Protein AF-A0A4S2SSM0-F1 (afdb_monomer_lite)

Radius of gyration: 11.28 Å; chains: 1; bounding box: 30×25×27 Å

Sequence (65 aa):
MPPPPDWKAEAIRTPGGPQVLRVHLGACRMGKGKPIGREQARRMLADGVESCPYCSPDTALGMPG

Structure (mmCIF, N/CA/C/O backbone):
data_AF-A0A4S2SSM0-F1
#
_entry.id   AF-A0A4S2SSM0-F1
#
loop_
_atom_site.group_PDB
_atom_site.id
_atom_site.type_symbol
_atom_site.label_atom_id
_atom_site.label_alt_id
_atom_site.label_comp_id
_atom_site.label_asym_id
_atom_site.label_entity_id
_atom_site.label_seq_id
_atom_site.pdbx_PDB_ins_code
_atom_site.Cartn_x
_atom_site.Cartn_y
_atom_site.Cartn_z
_atom_site.occupancy
_atom_site.B_iso_or_equiv
_atom_site.auth_seq_id
_atom_site.auth_comp_id
_atom_site.aut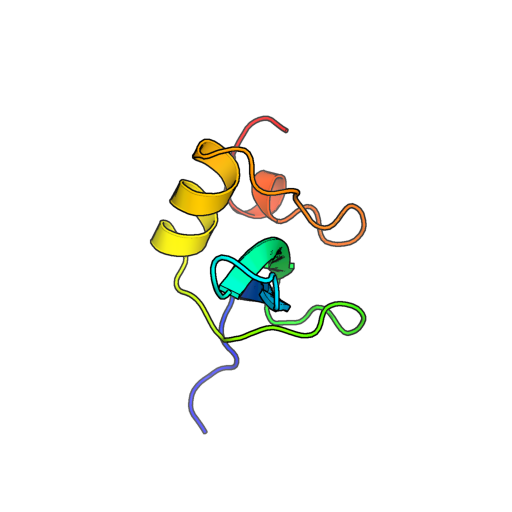h_asym_id
_atom_site.auth_atom_id
_atom_site.pdbx_PDB_model_num
ATOM 1 N N . MET A 1 1 ? 20.981 -14.037 7.024 1.00 54.00 1 MET A N 1
ATOM 2 C CA . MET A 1 1 ? 19.973 -12.953 7.073 1.00 54.00 1 MET A CA 1
ATOM 3 C C . MET A 1 1 ? 18.670 -13.513 6.535 1.00 54.00 1 MET A C 1
ATOM 5 O O . MET A 1 1 ? 18.748 -14.229 5.542 1.00 54.00 1 MET A O 1
ATOM 9 N N . PRO A 1 2 ? 17.512 -13.257 7.165 1.00 64.19 2 PRO A N 1
ATOM 10 C CA . PRO A 1 2 ? 16.240 -13.559 6.520 1.00 64.19 2 PRO A CA 1
ATOM 11 C C . PRO A 1 2 ? 16.157 -12.776 5.199 1.00 64.19 2 PRO A C 1
ATOM 13 O O . PRO A 1 2 ? 16.709 -11.669 5.130 1.00 64.19 2 PRO A O 1
ATOM 16 N N . PRO A 1 3 ? 15.532 -13.336 4.149 1.00 65.31 3 PRO A N 1
ATOM 17 C CA . PRO A 1 3 ? 15.301 -12.588 2.925 1.00 65.31 3 PRO A CA 1
ATOM 18 C C . PRO A 1 3 ? 14.545 -11.296 3.265 1.00 65.31 3 PRO A C 1
ATOM 20 O O . PRO A 1 3 ? 13.730 -11.291 4.198 1.00 65.31 3 PRO A O 1
ATOM 23 N N . PRO A 1 4 ? 14.837 -10.185 2.567 1.00 66.06 4 PRO A N 1
ATOM 24 C CA . PRO A 1 4 ? 14.042 -8.983 2.727 1.00 66.06 4 PRO A CA 1
ATOM 25 C C . PRO A 1 4 ? 12.568 -9.339 2.491 1.00 66.06 4 PRO A C 1
ATOM 27 O O . PRO A 1 4 ? 12.274 -10.174 1.636 1.00 66.06 4 PRO A O 1
ATOM 30 N N . PRO A 1 5 ? 11.647 -8.750 3.267 1.00 77.56 5 PRO A N 1
ATOM 31 C CA . PRO A 1 5 ? 10.224 -8.995 3.085 1.00 77.56 5 PRO A CA 1
ATOM 32 C C . PRO A 1 5 ? 9.835 -8.654 1.643 1.00 77.56 5 PRO A C 1
ATOM 34 O O . PRO A 1 5 ? 10.351 -7.690 1.080 1.00 77.56 5 PRO A O 1
ATOM 37 N N . ASP A 1 6 ? 8.891 -9.385 1.062 1.00 87.75 6 ASP A N 1
ATOM 38 C CA . ASP A 1 6 ? 8.407 -9.068 -0.288 1.00 87.75 6 ASP A CA 1
ATOM 39 C C . ASP A 1 6 ? 7.543 -7.799 -0.303 1.00 87.75 6 ASP A C 1
ATOM 41 O O . ASP A 1 6 ? 7.415 -7.137 -1.333 1.00 87.75 6 ASP A O 1
ATOM 45 N N . TRP A 1 7 ? 6.999 -7.411 0.857 1.00 92.06 7 TRP A N 1
ATOM 46 C CA . TRP A 1 7 ? 6.044 -6.316 1.022 1.00 92.06 7 TRP A CA 1
ATOM 47 C C . TRP A 1 7 ? 6.321 -5.489 2.273 1.00 92.06 7 TRP A C 1
ATOM 49 O O . TRP A 1 7 ? 6.845 -5.977 3.278 1.00 92.06 7 TRP A O 1
ATOM 59 N N . LYS A 1 8 ? 5.903 -4.224 2.247 1.00 93.56 8 LYS A N 1
ATOM 60 C CA . LYS A 1 8 ? 5.911 -3.357 3.425 1.00 93.56 8 LYS A CA 1
ATOM 61 C C . LYS A 1 8 ? 4.726 -2.398 3.449 1.00 93.56 8 LYS A C 1
ATOM 63 O O . LYS A 1 8 ? 4.300 -1.901 2.409 1.00 93.56 8 LYS A O 1
ATOM 68 N N . ALA A 1 9 ? 4.244 -2.113 4.654 1.00 93.88 9 ALA A N 1
ATOM 69 C CA . ALA A 1 9 ? 3.171 -1.158 4.911 1.00 93.88 9 ALA A CA 1
ATOM 70 C C . ALA A 1 9 ? 3.745 0.130 5.498 1.00 93.88 9 ALA A C 1
ATOM 72 O O . ALA A 1 9 ? 4.349 0.123 6.577 1.00 93.88 9 ALA A O 1
ATOM 73 N N . GLU A 1 10 ? 3.544 1.233 4.790 1.00 94.00 10 GLU A N 1
ATOM 74 C CA . GLU A 1 10 ? 3.775 2.574 5.301 1.00 94.00 10 GLU A CA 1
ATOM 75 C C . GLU A 1 10 ? 2.567 3.004 6.126 1.00 94.00 10 GLU A C 1
ATOM 77 O O . GLU A 1 10 ? 1.426 2.945 5.666 1.00 94.00 10 GLU A O 1
ATOM 82 N N . ALA A 1 11 ? 2.824 3.421 7.362 1.00 92.50 11 ALA A N 1
ATOM 83 C CA . ALA A 1 11 ? 1.794 3.874 8.277 1.00 92.50 11 ALA A CA 1
ATOM 84 C C . ALA A 1 11 ? 2.150 5.250 8.826 1.00 92.50 11 ALA A C 1
ATOM 86 O O . ALA A 1 11 ? 3.302 5.515 9.177 1.00 92.50 11 ALA A O 1
ATOM 87 N N . ILE A 1 12 ? 1.135 6.094 8.944 1.00 89.88 12 ILE A N 1
ATOM 88 C CA . ILE A 1 12 ? 1.225 7.405 9.574 1.00 89.88 12 ILE A CA 1
ATOM 89 C C . ILE A 1 12 ? 0.644 7.337 10.981 1.00 89.88 12 ILE A C 1
ATOM 91 O O . ILE A 1 12 ? -0.225 6.518 11.287 1.00 89.88 12 ILE A O 1
ATOM 95 N N . ARG A 1 13 ? 1.135 8.201 11.868 1.00 90.69 13 ARG A N 1
ATOM 96 C CA . ARG A 1 13 ? 0.519 8.389 13.182 1.00 90.69 13 ARG A CA 1
ATOM 97 C C . ARG A 1 13 ? -0.607 9.399 13.040 1.00 90.69 13 ARG A C 1
ATOM 99 O O . ARG A 1 13 ? -0.356 10.531 12.642 1.00 90.69 13 ARG A O 1
ATOM 106 N N . THR A 1 14 ? -1.816 8.990 13.393 1.00 88.88 14 THR A N 1
ATOM 107 C CA . THR A 1 14 ? -2.973 9.880 13.505 1.00 88.88 14 THR A CA 1
ATOM 108 C C . THR A 1 14 ? -3.375 10.010 14.979 1.00 88.88 14 THR A C 1
ATOM 110 O O . THR A 1 14 ? -2.976 9.164 15.788 1.00 88.88 14 THR A O 1
ATOM 113 N N . PRO A 1 15 ? -4.178 11.020 15.358 1.00 90.56 15 PRO A N 1
ATOM 114 C CA . PRO A 1 15 ? -4.716 11.133 16.717 1.00 90.56 15 PRO A CA 1
ATOM 115 C C . PRO A 1 15 ? -5.514 9.899 17.175 1.00 90.56 15 PRO A C 1
ATOM 117 O O . PRO A 1 15 ? -5.543 9.605 18.364 1.00 90.56 15 PRO A O 1
ATOM 120 N N . GLY A 1 16 ? -6.120 9.153 16.241 1.00 90.69 16 GLY A N 1
ATOM 121 C CA . GLY A 1 16 ? -6.857 7.911 16.512 1.00 90.69 16 GLY A CA 1
ATOM 122 C C . GLY A 1 16 ? -5.999 6.640 16.513 1.00 90.69 16 GLY A C 1
ATOM 123 O O . GLY A 1 16 ? -6.528 5.552 16.719 1.00 90.69 16 GLY A O 1
ATOM 124 N N . GLY A 1 17 ? -4.688 6.754 16.276 1.00 88.12 17 GLY A N 1
ATOM 125 C CA . GLY A 1 17 ? -3.755 5.628 16.215 1.00 88.12 17 GLY A CA 1
ATOM 126 C C . GLY A 1 17 ? -3.011 5.504 14.878 1.00 88.12 17 GLY A C 1
ATOM 127 O O . GLY A 1 17 ? -3.131 6.360 13.996 1.00 88.12 17 GLY A O 1
ATOM 128 N N . PRO A 1 18 ? -2.171 4.466 14.718 1.00 86.75 18 PRO A N 1
ATOM 129 C CA . PRO A 1 18 ? -1.458 4.215 13.471 1.00 86.75 18 PRO A CA 1
ATOM 130 C C . PRO A 1 18 ? -2.441 3.844 12.358 1.00 86.75 18 PRO A C 1
ATOM 132 O O . PRO A 1 18 ? -3.185 2.877 12.497 1.00 86.75 18 PRO A O 1
ATOM 135 N N . GLN A 1 19 ? -2.402 4.570 11.244 1.00 89.31 19 GLN A N 1
ATOM 136 C CA . GLN A 1 19 ? -3.189 4.256 10.054 1.00 89.31 19 GLN A CA 1
ATOM 137 C C . GLN A 1 19 ? -2.254 3.869 8.915 1.00 89.31 19 GLN A C 1
ATOM 139 O O . GLN A 1 19 ? -1.261 4.555 8.664 1.00 89.31 19 GLN A O 1
ATOM 144 N N . VAL A 1 20 ? -2.560 2.764 8.234 1.00 91.75 20 VAL A N 1
ATOM 145 C CA . VAL A 1 20 ? -1.810 2.360 7.044 1.00 91.75 20 VAL A CA 1
ATOM 146 C C . VAL A 1 20 ? -2.180 3.305 5.912 1.00 91.75 20 VAL A C 1
ATOM 148 O O . VAL A 1 20 ? -3.345 3.409 5.546 1.00 91.75 20 VAL A O 1
ATOM 151 N N . LEU A 1 21 ? -1.178 4.004 5.396 1.00 91.31 21 LEU A N 1
ATOM 152 C CA . LEU A 1 21 ? -1.340 4.952 4.306 1.00 91.31 21 LEU A CA 1
ATOM 153 C C . LEU A 1 21 ? -1.169 4.251 2.962 1.00 91.31 21 LEU A C 1
ATOM 155 O O . LEU A 1 21 ? -1.937 4.493 2.038 1.00 91.31 21 LEU A O 1
ATOM 159 N N . ARG A 1 22 ? -0.139 3.401 2.850 1.00 93.69 22 ARG A N 1
ATOM 160 C CA . ARG A 1 22 ? 0.286 2.871 1.556 1.00 93.69 22 ARG A CA 1
ATOM 161 C C . ARG A 1 22 ? 1.000 1.529 1.655 1.00 93.69 22 ARG A C 1
ATOM 163 O O . ARG A 1 22 ? 1.833 1.318 2.540 1.00 93.69 22 ARG A O 1
ATOM 170 N N . VAL A 1 23 ? 0.735 0.642 0.702 1.00 93.62 23 VAL A N 1
ATOM 171 C CA . VAL A 1 23 ? 1.452 -0.628 0.527 1.00 93.62 23 VAL A CA 1
ATOM 172 C C . VAL A 1 23 ? 2.557 -0.463 -0.515 1.00 93.62 23 VAL A C 1
ATOM 174 O O . VAL A 1 23 ? 2.380 0.177 -1.548 1.00 93.62 23 VAL A O 1
ATOM 177 N N . HIS A 1 24 ? 3.720 -1.056 -0.257 1.00 94.06 24 HIS A N 1
ATOM 178 C CA . HIS A 1 24 ? 4.868 -1.061 -1.165 1.00 94.06 24 HIS A CA 1
ATOM 179 C C . HIS A 1 24 ? 5.436 -2.474 -1.302 1.00 94.06 24 HIS A C 1
ATOM 181 O O . HIS A 1 24 ? 5.339 -3.276 -0.372 1.00 94.06 24 HIS A O 1
ATOM 187 N N . LEU A 1 25 ? 6.140 -2.745 -2.404 1.00 91.88 25 LEU A N 1
ATOM 188 C CA . LEU A 1 25 ? 7.081 -3.867 -2.460 1.00 91.88 25 LEU A CA 1
ATOM 189 C C . LEU A 1 25 ? 8.185 -3.660 -1.418 1.00 91.88 25 LEU A C 1
ATOM 191 O O . LEU A 1 25 ? 8.636 -2.533 -1.194 1.00 91.88 25 LEU A O 1
ATOM 195 N N . GLY A 1 26 ? 8.668 -4.725 -0.792 1.00 89.06 26 GLY A N 1
ATOM 196 C CA . GLY A 1 26 ? 9.693 -4.612 0.242 1.00 89.06 26 GLY A CA 1
ATOM 197 C C . GLY A 1 26 ? 11.031 -4.103 -0.295 1.00 89.06 26 GLY A C 1
ATOM 198 O O . GLY A 1 26 ? 11.721 -3.359 0.403 1.00 89.06 26 GLY A O 1
ATOM 199 N N . ALA A 1 27 ? 11.323 -4.356 -1.576 1.00 86.50 27 ALA A N 1
ATOM 200 C CA . ALA A 1 27 ? 12.471 -3.798 -2.293 1.00 86.50 27 ALA A CA 1
ATOM 201 C C . ALA A 1 27 ? 12.331 -2.305 -2.670 1.00 86.50 27 ALA A C 1
ATOM 203 O O . ALA A 1 27 ? 13.291 -1.704 -3.156 1.00 86.50 27 ALA A O 1
ATOM 204 N N . CYS A 1 28 ? 11.165 -1.678 -2.457 1.00 89.25 28 CYS A N 1
ATOM 205 C CA . CYS A 1 28 ? 10.961 -0.260 -2.763 1.00 89.25 28 CYS A CA 1
ATOM 206 C C . CYS A 1 28 ? 11.970 0.605 -1.991 1.00 89.25 28 CYS A C 1
ATOM 208 O O . CYS A 1 28 ? 12.155 0.425 -0.793 1.00 89.25 28 CYS A O 1
ATOM 210 N N . ARG A 1 29 ? 12.617 1.580 -2.630 1.00 86.12 29 ARG A N 1
ATOM 211 C CA . 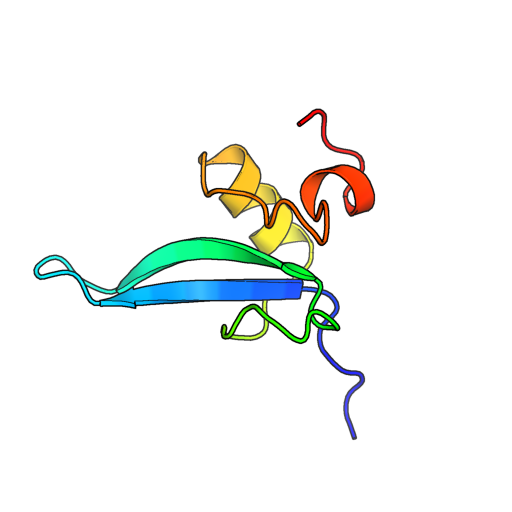ARG A 1 29 ? 13.551 2.487 -1.930 1.00 86.12 29 ARG A CA 1
ATOM 212 C C . ARG A 1 29 ? 12.905 3.793 -1.461 1.00 86.12 29 ARG A C 1
ATOM 214 O O . ARG A 1 29 ? 13.494 4.491 -0.645 1.00 86.12 29 ARG A O 1
ATOM 221 N N . MET A 1 30 ? 11.700 4.096 -1.945 1.00 84.69 30 MET A N 1
ATOM 222 C CA . MET A 1 30 ? 10.989 5.343 -1.649 1.00 84.69 30 MET A CA 1
ATOM 223 C C . MET A 1 30 ? 10.055 5.242 -0.442 1.00 84.69 30 MET A C 1
ATOM 225 O O . MET A 1 30 ? 10.027 6.142 0.389 1.00 84.69 30 MET A O 1
ATOM 229 N N . GLY A 1 31 ? 9.313 4.142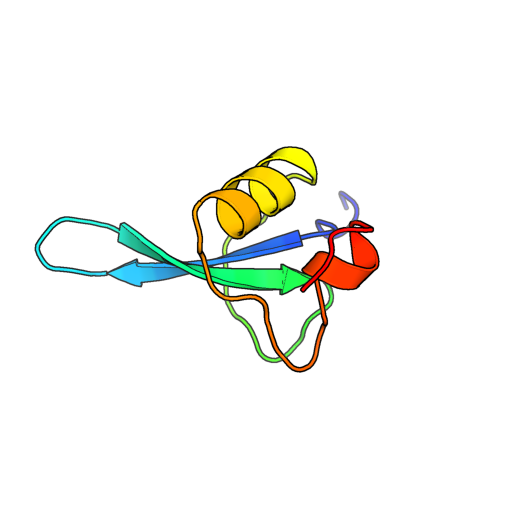 -0.322 1.00 81.50 31 GLY A N 1
ATOM 230 C CA . GLY A 1 31 ? 8.422 3.903 0.810 1.00 81.50 31 GLY A CA 1
ATOM 231 C C . GLY A 1 31 ? 9.179 3.467 2.054 1.00 81.50 31 GLY A C 1
ATOM 232 O O . GLY A 1 31 ? 10.039 2.585 1.981 1.00 81.50 31 GLY A O 1
ATOM 233 N N . LYS A 1 32 ? 8.832 4.015 3.216 1.00 83.69 32 LYS A N 1
ATOM 234 C CA . LYS A 1 32 ? 9.305 3.507 4.510 1.00 83.69 32 LYS A CA 1
ATOM 235 C C . LYS A 1 32 ? 8.133 2.879 5.241 1.00 83.69 32 LYS A C 1
ATOM 237 O O . LYS A 1 32 ? 7.079 3.480 5.374 1.00 83.69 32 LYS A O 1
ATOM 242 N N . GLY A 1 33 ? 8.313 1.653 5.707 1.00 87.81 33 GLY A N 1
ATOM 243 C CA . GLY A 1 33 ? 7.220 0.893 6.285 1.00 87.81 33 GLY A CA 1
ATOM 244 C C . GLY A 1 33 ? 7.706 -0.340 7.016 1.00 87.81 33 GLY A C 1
ATOM 245 O O . GLY A 1 33 ? 8.882 -0.703 6.933 1.00 87.81 33 GLY A O 1
ATOM 246 N N . LYS A 1 34 ? 6.793 -0.980 7.738 1.00 90.25 34 LYS A N 1
ATOM 247 C CA . LYS A 1 34 ? 7.080 -2.248 8.407 1.00 90.25 34 LYS A CA 1
ATOM 248 C C . LYS A 1 34 ? 6.954 -3.410 7.417 1.00 90.25 34 LYS A C 1
ATOM 250 O O . LYS A 1 34 ? 6.077 -3.340 6.556 1.00 90.25 34 LYS A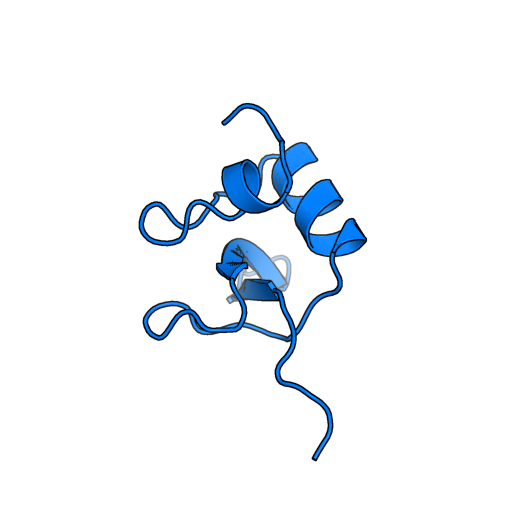 O 1
ATOM 255 N N . PRO A 1 35 ? 7.791 -4.460 7.534 1.00 91.81 35 PRO A N 1
ATOM 256 C CA . PRO A 1 35 ? 7.610 -5.700 6.782 1.00 91.81 35 PRO A CA 1
ATOM 257 C C . PRO A 1 35 ? 6.199 -6.250 7.003 1.00 91.81 35 PRO A C 1
ATOM 259 O O . PRO A 1 35 ? 5.751 -6.331 8.147 1.00 91.81 35 PRO A O 1
ATOM 262 N N . ILE A 1 36 ? 5.526 -6.641 5.923 1.00 92.06 36 ILE A N 1
ATOM 263 C CA . ILE A 1 36 ? 4.233 -7.336 5.971 1.00 92.06 36 ILE A CA 1
ATOM 264 C C . ILE A 1 36 ? 4.275 -8.579 5.081 1.00 92.06 36 ILE A C 1
ATOM 266 O O . ILE A 1 36 ? 5.102 -8.684 4.175 1.00 92.06 36 ILE A O 1
ATOM 270 N N . GLY A 1 37 ? 3.378 -9.528 5.340 1.00 90.38 37 GLY A N 1
ATOM 271 C CA . GLY A 1 37 ? 3.203 -10.702 4.484 1.00 90.38 37 GLY A CA 1
ATOM 272 C C . GLY A 1 37 ? 2.352 -10.414 3.242 1.00 90.38 37 GLY A C 1
ATOM 273 O O . GLY A 1 37 ? 1.605 -9.436 3.200 1.00 90.38 37 GLY A O 1
ATOM 274 N N . ARG A 1 38 ? 2.402 -11.323 2.259 1.00 90.31 38 ARG A N 1
ATOM 275 C CA . ARG A 1 38 ? 1.601 -11.259 1.022 1.00 90.31 38 ARG A CA 1
ATOM 276 C C . ARG A 1 38 ? 0.099 -11.100 1.291 1.00 90.31 38 ARG A C 1
ATOM 278 O O . ARG A 1 38 ? -0.528 -10.207 0.735 1.00 90.31 38 ARG A O 1
ATOM 285 N N . GLU A 1 39 ? -0.468 -11.921 2.176 1.00 90.06 39 GLU A N 1
ATOM 286 C CA . GLU A 1 39 ? -1.902 -11.849 2.505 1.00 90.06 39 GLU A CA 1
ATOM 287 C C . GLU A 1 39 ? -2.284 -10.553 3.232 1.00 90.06 39 GLU A C 1
ATOM 289 O O . GLU A 1 39 ? -3.369 -10.021 3.013 1.00 90.06 39 GLU A O 1
ATOM 294 N N . GLN A 1 40 ? -1.388 -9.997 4.056 1.00 91.44 40 GLN A N 1
ATOM 295 C CA . GLN A 1 40 ? -1.612 -8.685 4.671 1.00 91.44 40 GLN A CA 1
ATOM 296 C C . GLN A 1 40 ? -1.625 -7.575 3.623 1.00 91.44 40 GLN A C 1
ATOM 298 O O . GLN A 1 40 ? -2.522 -6.741 3.656 1.00 91.44 40 GLN A O 1
ATOM 303 N N . ALA A 1 41 ? -0.676 -7.589 2.683 1.00 92.25 41 ALA A N 1
ATOM 304 C CA . ALA A 1 41 ? -0.649 -6.645 1.569 1.00 92.25 41 ALA A CA 1
ATOM 305 C C . ALA A 1 41 ? -1.945 -6.727 0.747 1.00 92.25 41 ALA A C 1
ATOM 307 O O . ALA A 1 41 ? -2.580 -5.707 0.490 1.00 92.25 41 ALA A O 1
ATOM 308 N N . ARG A 1 42 ? -2.377 -7.953 0.419 1.00 91.88 42 ARG A N 1
ATOM 309 C CA . ARG A 1 42 ? -3.619 -8.222 -0.314 1.00 91.88 42 ARG A CA 1
ATOM 310 C C . ARG A 1 42 ? -4.842 -7.669 0.410 1.00 91.88 42 ARG A C 1
ATOM 312 O O . ARG A 1 42 ? -5.656 -6.988 -0.201 1.00 91.88 42 ARG A O 1
ATOM 319 N N . ARG A 1 43 ? -4.954 -7.932 1.715 1.00 91.81 43 ARG A N 1
ATOM 320 C CA . ARG A 1 43 ? -6.067 -7.445 2.533 1.00 91.81 43 ARG A CA 1
ATOM 321 C C . ARG A 1 43 ? -6.072 -5.923 2.647 1.00 91.81 43 ARG A C 1
ATOM 323 O O . ARG A 1 43 ? -7.116 -5.330 2.456 1.00 91.81 43 ARG A O 1
ATOM 330 N N . MET A 1 44 ? -4.923 -5.296 2.895 1.00 92.25 44 MET A N 1
ATOM 331 C CA . MET A 1 44 ? -4.825 -3.834 2.995 1.00 92.25 44 MET A CA 1
ATOM 332 C C . MET A 1 44 ? -5.272 -3.145 1.704 1.00 92.25 44 MET A C 1
ATOM 334 O O . MET A 1 44 ? -6.056 -2.206 1.754 1.00 92.25 44 MET A O 1
ATOM 338 N N . LEU A 1 45 ? -4.805 -3.633 0.555 1.00 90.62 45 LEU A N 1
ATOM 339 C CA . LEU A 1 45 ? -5.209 -3.104 -0.748 1.00 90.62 45 LEU A CA 1
ATOM 340 C C . LEU A 1 45 ? -6.708 -3.337 -1.010 1.00 90.62 45 LEU A C 1
ATOM 342 O O . LEU A 1 45 ? -7.387 -2.433 -1.482 1.00 90.62 45 LEU A O 1
ATOM 346 N N . ALA A 1 46 ? -7.248 -4.501 -0.632 1.00 90.31 46 ALA A N 1
ATOM 347 C CA . ALA A 1 46 ? -8.687 -4.771 -0.707 1.00 90.31 46 ALA A CA 1
ATOM 348 C C . ALA A 1 46 ? -9.523 -3.889 0.244 1.00 90.31 46 ALA A C 1
ATOM 350 O O . ALA A 1 46 ? -10.651 -3.536 -0.084 1.00 90.31 46 ALA A O 1
ATOM 351 N N . ASP A 1 47 ? -8.960 -3.501 1.390 1.00 90.69 47 ASP A N 1
ATOM 352 C CA . ASP A 1 47 ? -9.561 -2.579 2.360 1.00 90.69 47 ASP A CA 1
ATOM 353 C C . ASP A 1 47 ? -9.444 -1.098 1.909 1.00 90.69 47 ASP A C 1
ATOM 355 O O . ASP A 1 47 ? -9.870 -0.197 2.632 1.00 90.69 47 ASP A O 1
ATOM 359 N N . GLY A 1 48 ? -8.880 -0.829 0.722 1.00 89.31 48 GLY A N 1
ATOM 360 C CA . GLY A 1 48 ? -8.785 0.506 0.119 1.00 89.31 48 GLY A CA 1
ATOM 361 C C . GLY A 1 48 ? -7.522 1.295 0.478 1.00 89.31 48 GLY A C 1
ATOM 362 O O . GLY A 1 48 ? -7.459 2.497 0.223 1.00 89.31 48 GLY A O 1
ATOM 363 N N . VAL A 1 49 ? -6.511 0.655 1.074 1.00 92.00 49 VAL A N 1
ATOM 364 C CA . VAL A 1 49 ? -5.199 1.284 1.288 1.00 92.00 49 VAL A CA 1
ATOM 365 C C . VAL A 1 49 ? -4.541 1.554 -0.062 1.00 92.00 49 VAL A C 1
ATOM 367 O O . VAL A 1 49 ? -4.559 0.699 -0.945 1.00 92.00 49 VAL A O 1
ATOM 370 N N . GLU A 1 50 ? -3.899 2.713 -0.212 1.00 91.50 50 GLU A N 1
ATOM 371 C CA . GLU A 1 50 ? -3.250 3.066 -1.472 1.00 91.50 50 GLU A CA 1
ATOM 372 C C . GLU A 1 50 ? -2.115 2.098 -1.831 1.00 91.50 50 GLU A C 1
ATOM 374 O O . GLU A 1 50 ? -1.290 1.704 -0.997 1.00 91.50 50 GLU A O 1
ATOM 379 N N . SER A 1 51 ? -2.016 1.767 -3.113 1.00 91.62 51 SER A N 1
ATOM 380 C CA . SER A 1 51 ? -0.845 1.112 -3.676 1.00 91.62 51 SER A CA 1
ATOM 381 C C . SER A 1 51 ? 0.244 2.141 -3.983 1.00 91.62 51 SER A C 1
ATOM 383 O O . SER A 1 51 ? -0.012 3.308 -4.282 1.00 91.62 51 SER A O 1
ATOM 385 N N . CYS A 1 52 ? 1.511 1.739 -3.883 1.00 91.31 52 CYS A N 1
ATOM 386 C CA . CYS A 1 52 ? 2.598 2.600 -4.325 1.00 91.31 52 CYS A CA 1
ATOM 387 C C . CYS A 1 52 ? 2.587 2.715 -5.856 1.00 91.31 52 CYS A C 1
ATOM 389 O O . CYS A 1 52 ? 2.854 1.708 -6.518 1.00 91.31 52 CYS A O 1
ATOM 391 N N . PRO A 1 53 ? 2.395 3.921 -6.428 1.00 87.19 53 PRO A N 1
ATOM 392 C CA . PRO A 1 53 ? 2.227 4.090 -7.874 1.00 87.19 53 PRO A CA 1
ATOM 393 C C . PRO A 1 53 ? 3.492 3.735 -8.669 1.00 87.19 53 PRO A C 1
ATOM 395 O O . PRO A 1 53 ? 3.428 3.467 -9.860 1.00 87.19 53 PRO A O 1
ATOM 398 N N . TYR A 1 54 ? 4.653 3.702 -8.010 1.00 87.94 54 TYR A N 1
ATOM 399 C CA . TYR A 1 54 ? 5.923 3.318 -8.631 1.00 87.94 54 TYR A CA 1
ATOM 400 C C . TYR A 1 54 ? 6.190 1.814 -8.577 1.00 87.94 54 TYR A C 1
ATOM 402 O O . TYR A 1 54 ? 6.920 1.286 -9.410 1.00 87.94 54 TYR A O 1
ATOM 410 N N . CYS A 1 55 ? 5.660 1.125 -7.566 1.00 88.19 55 CYS A N 1
ATOM 411 C CA . CYS A 1 55 ? 5.927 -0.297 -7.352 1.00 88.19 55 CYS A CA 1
ATOM 412 C C . CYS A 1 55 ? 4.807 -1.197 -7.869 1.00 88.19 55 CYS A C 1
ATOM 414 O O . CYS A 1 55 ? 5.057 -2.387 -8.025 1.00 88.19 55 CYS A O 1
ATOM 416 N N . SER A 1 56 ? 3.605 -0.648 -8.081 1.00 84.50 56 SER A N 1
ATOM 417 C CA . SER A 1 56 ? 2.383 -1.376 -8.459 1.00 84.50 56 SER A CA 1
ATOM 418 C C . SER A 1 56 ? 2.219 -2.691 -7.679 1.00 84.50 56 SER A C 1
ATOM 420 O O . SER A 1 56 ? 2.216 -3.782 -8.258 1.00 84.50 56 SER A O 1
ATOM 422 N N . PRO A 1 57 ? 2.192 -2.617 -6.332 1.00 86.19 57 PRO A N 1
ATOM 423 C CA . PRO A 1 57 ? 2.135 -3.792 -5.471 1.00 86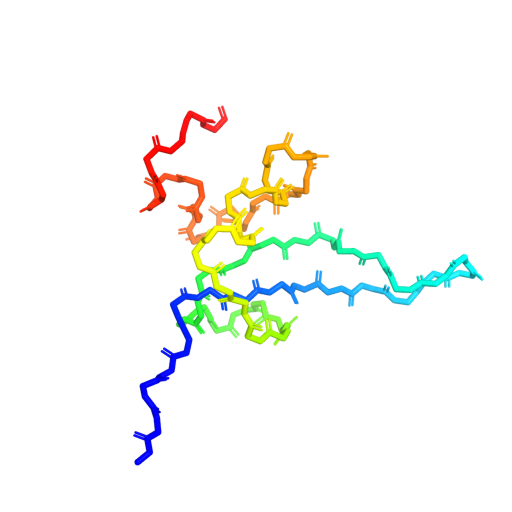.19 57 PRO A CA 1
ATOM 424 C C . PRO A 1 57 ? 0.907 -4.678 -5.732 1.00 86.19 57 PRO A C 1
ATOM 426 O O . PRO A 1 57 ? 0.994 -5.899 -5.710 1.00 86.19 57 PRO A O 1
ATOM 429 N N . ASP A 1 58 ? -0.227 -4.059 -6.020 1.00 84.69 58 ASP A N 1
ATOM 430 C CA . ASP A 1 58 ? -1.476 -4.664 -6.476 1.00 84.69 58 ASP A CA 1
ATOM 431 C C . ASP A 1 58 ? -1.276 -5.535 -7.726 1.00 84.69 58 ASP A C 1
ATOM 433 O O . ASP A 1 58 ? -1.631 -6.715 -7.721 1.00 84.69 58 ASP A O 1
ATOM 437 N N . THR A 1 59 ? -0.596 -5.007 -8.745 1.00 85.62 59 THR A N 1
ATOM 438 C CA . THR A 1 59 ? -0.293 -5.724 -9.987 1.00 85.62 59 THR A CA 1
ATOM 439 C C . THR A 1 59 ? 0.616 -6.926 -9.728 1.00 85.62 59 THR A C 1
ATOM 441 O O . THR A 1 59 ? 0.359 -8.021 -10.224 1.00 85.62 59 THR A O 1
ATOM 444 N N . ALA A 1 60 ? 1.644 -6.770 -8.889 1.00 84.19 60 ALA A N 1
ATOM 445 C CA . ALA A 1 60 ? 2.517 -7.878 -8.492 1.00 84.19 60 ALA A CA 1
ATOM 446 C C . ALA A 1 60 ? 1.799 -8.941 -7.628 1.00 84.19 60 ALA A C 1
ATOM 448 O O . ALA A 1 60 ? 2.250 -10.086 -7.553 1.00 84.19 60 ALA A O 1
ATOM 449 N N . LEU A 1 61 ? 0.658 -8.603 -7.016 1.00 83.50 61 LEU A N 1
ATOM 450 C CA . LEU A 1 61 ? -0.244 -9.552 -6.353 1.00 83.50 61 LEU A CA 1
ATOM 451 C C .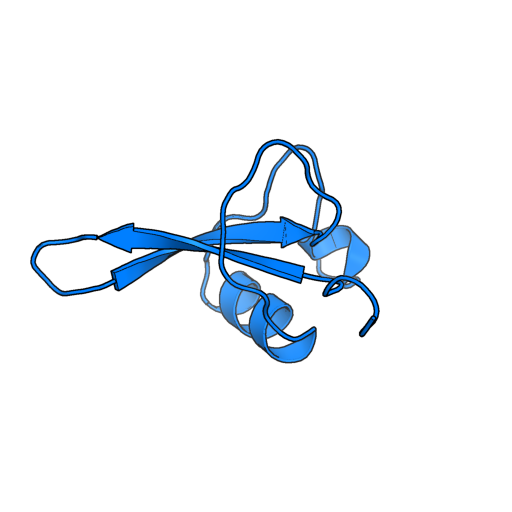 LEU A 1 61 ? -1.277 -10.178 -7.301 1.00 83.50 61 LEU A C 1
ATOM 453 O O . LEU A 1 61 ? -1.959 -11.118 -6.886 1.00 83.50 61 LEU A O 1
ATOM 457 N N . GLY A 1 62 ? -1.376 -9.699 -8.545 1.00 81.56 62 GLY A N 1
ATOM 458 C CA . GLY A 1 62 ? -2.389 -10.111 -9.516 1.00 81.56 62 GLY A CA 1
ATOM 459 C C . GLY A 1 62 ? -3.778 -9.537 -9.229 1.00 81.56 62 GLY A C 1
ATOM 460 O O . GLY A 1 62 ? -4.774 -10.147 -9.610 1.00 81.56 62 GLY A O 1
ATOM 461 N N . MET A 1 63 ? -3.861 -8.410 -8.518 1.00 77.62 63 MET A N 1
ATOM 462 C CA . MET A 1 63 ? -5.123 -7.714 -8.269 1.00 77.62 63 MET A CA 1
ATOM 463 C C . MET A 1 63 ? -5.388 -6.669 -9.361 1.00 77.62 63 MET A C 1
ATOM 465 O O . MET A 1 63 ? -4.435 -6.055 -9.843 1.00 77.62 63 MET A O 1
ATOM 469 N N . PRO A 1 64 ? -6.655 -6.459 -9.759 1.00 62.84 64 PRO A N 1
ATOM 470 C CA . PRO A 1 64 ? -7.019 -5.303 -10.566 1.00 62.84 64 PRO A CA 1
ATOM 471 C C . PRO A 1 64 ? -6.817 -4.037 -9.721 1.00 62.84 64 PRO A C 1
ATOM 473 O O . PRO A 1 64 ? -7.289 -3.985 -8.584 1.00 62.84 64 PRO A O 1
ATOM 476 N N . GLY A 1 65 ? -6.054 -3.084 -10.258 1.00 55.03 65 GLY A N 1
ATOM 477 C CA . GLY A 1 65 ? -5.840 -1.765 -9.655 1.00 55.03 65 GLY A CA 1
ATOM 478 C C . GLY A 1 65 ? -7.067 -0.868 -9.729 1.00 55.03 65 GLY A C 1
ATOM 479 O O . GLY A 1 65 ? -7.919 -1.099 -10.620 1.00 55.03 65 GLY A O 1
#

pLDDT: mean 86.49, std 8.95, range [54.0, 94.06]

Foldseek 3Di:
DPPQAQKWFAWDQDPVGTDGQEIAGSPDPPGDGHRDHLVVSVVCVVVVHHYDPVHPSCVVNVHDD

Secondary structure (DSSP, 8-state):
-PPPPSEEEEEEEETTEEEEEEEEETT-SS---EEE-HHHHHHHHHTTPEEPTTT-HHHHTT---